Protein AF-A0A3D3THQ2-F1 (afdb_monomer_lite)

Structure (mmCIF, N/CA/C/O backbone):
data_AF-A0A3D3THQ2-F1
#
_entry.id   AF-A0A3D3THQ2-F1
#
loop_
_atom_site.group_PDB
_atom_site.id
_atom_site.type_symbol
_atom_site.label_atom_id
_atom_site.label_alt_id
_atom_site.label_comp_id
_atom_site.label_asym_id
_atom_site.label_entity_id
_atom_site.label_seq_id
_atom_site.pdbx_PDB_ins_code
_atom_site.Cartn_x
_atom_site.Cartn_y
_atom_site.Cartn_z
_atom_site.occupancy
_atom_site.B_iso_or_equiv
_atom_site.auth_seq_id
_atom_site.auth_comp_id
_atom_site.auth_asym_id
_atom_site.auth_atom_id
_atom_site.pdbx_PDB_model_num
ATOM 1 N N . LEU A 1 1 ? -17.021 -14.602 9.151 1.00 52.81 1 LEU A N 1
ATOM 2 C CA . LEU A 1 1 ? -17.056 -13.172 8.783 1.00 52.81 1 LEU A CA 1
ATOM 3 C C . LEU A 1 1 ? -18.424 -12.659 9.185 1.00 52.81 1 LEU A C 1
ATOM 5 O O . LEU A 1 1 ? -19.401 -13.299 8.814 1.00 52.81 1 LEU A O 1
ATOM 9 N N . ALA A 1 2 ? -18.487 -11.631 10.029 1.00 58.56 2 ALA A N 1
ATOM 10 C CA . ALA A 1 2 ? -19.747 -10.974 10.358 1.00 58.56 2 ALA A CA 1
ATOM 11 C C . ALA A 1 2 ? -20.140 -10.126 9.134 1.00 58.56 2 ALA A C 1
ATOM 13 O O . ALA A 1 2 ? -19.361 -9.243 8.786 1.00 58.56 2 ALA A O 1
ATOM 14 N N . PRO A 1 3 ? -21.261 -10.415 8.451 1.00 61.94 3 PRO A N 1
ATOM 15 C CA . PRO A 1 3 ? -21.653 -9.719 7.219 1.00 61.94 3 PRO A CA 1
ATOM 16 C C . PRO A 1 3 ? -21.877 -8.212 7.396 1.00 61.94 3 PRO A C 1
ATOM 18 O O . PRO A 1 3 ? -21.871 -7.488 6.412 1.00 61.94 3 PRO A O 1
ATOM 21 N N . ASP A 1 4 ? -22.040 -7.767 8.644 1.00 76.56 4 ASP A N 1
ATOM 22 C CA . ASP A 1 4 ? -22.459 -6.411 9.001 1.00 76.56 4 ASP A CA 1
ATOM 23 C C . ASP A 1 4 ? -21.388 -5.654 9.806 1.00 76.56 4 ASP A C 1
ATOM 25 O O . ASP A 1 4 ? -21.697 -4.690 10.506 1.00 76.56 4 ASP A O 1
ATOM 29 N N . TYR A 1 5 ? -20.134 -6.122 9.798 1.00 87.12 5 TYR A N 1
ATOM 30 C CA . TYR A 1 5 ? -19.068 -5.428 10.518 1.00 87.12 5 TYR A CA 1
ATOM 31 C C . TYR A 1 5 ? -18.515 -4.269 9.689 1.00 87.12 5 TYR A C 1
ATOM 33 O O . TYR A 1 5 ? -17.836 -4.481 8.688 1.00 87.12 5 TYR A O 1
ATOM 41 N N . THR A 1 6 ? -18.758 -3.057 10.169 1.00 93.19 6 THR A N 1
ATOM 42 C CA . THR A 1 6 ? -18.067 -1.837 9.757 1.00 93.19 6 THR A CA 1
ATOM 43 C C . THR A 1 6 ? -16.994 -1.482 10.782 1.00 93.19 6 THR A C 1
ATOM 45 O O . THR A 1 6 ? -17.118 -1.798 11.967 1.00 93.19 6 THR A O 1
ATOM 48 N N . PHE A 1 7 ? -15.944 -0.801 10.343 1.00 94.75 7 PHE A N 1
ATOM 49 C CA . PHE A 1 7 ? -14.868 -0.348 11.217 1.00 94.75 7 PHE A CA 1
ATOM 50 C C . PHE A 1 7 ? -15.358 0.739 12.179 1.00 94.75 7 PHE A C 1
ATOM 52 O O . PHE A 1 7 ? -16.071 1.655 11.765 1.00 94.75 7 PHE A O 1
ATOM 59 N N . ASP A 1 8 ? -14.936 0.679 13.444 1.00 95.12 8 ASP A N 1
ATOM 60 C CA . ASP A 1 8 ? -15.109 1.802 14.369 1.00 95.12 8 ASP A CA 1
ATOM 61 C C . ASP A 1 8 ? -13.882 2.707 14.277 1.00 95.12 8 ASP A C 1
ATOM 63 O O . ASP A 1 8 ? -12.915 2.555 15.018 1.00 95.12 8 ASP A O 1
ATOM 67 N N . LEU A 1 9 ? -13.896 3.656 13.344 1.00 96.19 9 LEU A N 1
ATOM 68 C CA . LEU A 1 9 ? -12.752 4.542 13.113 1.00 96.19 9 LEU A CA 1
ATOM 69 C C . LEU A 1 9 ? -12.571 5.601 14.214 1.00 96.19 9 LEU A C 1
ATOM 71 O O . LEU A 1 9 ? -11.574 6.329 14.207 1.00 96.19 9 LEU A O 1
ATOM 75 N N . THR A 1 10 ? -13.480 5.687 15.191 1.00 95.00 10 THR A N 1
ATOM 76 C CA . THR A 1 10 ? -13.275 6.564 16.351 1.00 95.00 10 THR A CA 1
ATOM 77 C C . THR A 1 10 ? -12.157 6.038 17.255 1.00 95.00 10 THR A C 1
ATOM 79 O O . THR A 1 10 ? -11.430 6.836 17.850 1.00 95.00 10 THR A O 1
ATOM 82 N N . THR A 1 11 ? -11.958 4.716 17.284 1.00 93.69 11 THR A N 1
ATOM 83 C CA . THR A 1 11 ? -10.886 4.036 18.028 1.00 93.69 11 THR A CA 1
ATOM 84 C C . THR A 1 11 ? -9.888 3.324 17.106 1.00 93.69 11 THR A C 1
ATOM 86 O O . THR A 1 11 ? -8.689 3.348 17.365 1.00 93.69 11 THR A O 1
ATOM 89 N N . GLN A 1 12 ? -10.339 2.781 15.975 1.00 94.25 12 GLN A N 1
ATOM 90 C CA . GLN A 1 12 ? -9.556 2.004 15.009 1.00 94.25 12 GLN A CA 1
ATOM 91 C C . GLN A 1 12 ? -9.208 2.845 13.770 1.00 94.25 12 GLN A C 1
ATOM 93 O O . GLN A 1 12 ? -9.659 2.567 12.666 1.00 94.25 12 GLN A O 1
ATOM 98 N N . ASN A 1 13 ? -8.419 3.911 13.914 1.00 96.19 13 ASN A N 1
ATOM 99 C CA . ASN A 1 13 ? -8.050 4.787 12.783 1.00 96.19 13 ASN A CA 1
ATOM 100 C C . ASN A 1 13 ? -6.589 4.679 12.349 1.00 96.19 13 ASN A C 1
ATOM 102 O O . ASN A 1 13 ? -6.149 5.426 11.477 1.00 96.19 13 ASN A O 1
ATOM 106 N N . LYS A 1 14 ? -5.823 3.749 12.917 1.00 97.38 14 LYS A N 1
ATOM 107 C CA . LYS A 1 14 ? -4.421 3.553 12.550 1.00 97.38 14 LYS A CA 1
ATOM 108 C C . LYS A 1 14 ? -4.185 2.135 12.083 1.00 97.38 14 LYS A C 1
ATOM 110 O O . LYS A 1 14 ? -4.482 1.177 12.788 1.00 97.38 14 LYS A O 1
ATOM 115 N N . ILE A 1 15 ? -3.602 2.021 10.898 1.00 98.25 15 ILE A N 1
ATOM 116 C CA . ILE A 1 15 ? -3.109 0.753 10.367 1.00 98.25 15 ILE A CA 1
ATOM 117 C C . ILE A 1 15 ? -1.593 0.758 10.477 1.00 98.25 15 ILE A C 1
ATOM 119 O O . ILE A 1 15 ? -0.948 1.695 10.006 1.00 98.25 15 ILE A O 1
ATOM 123 N N . ARG A 1 16 ? -1.019 -0.293 11.065 1.00 98.31 16 ARG A N 1
ATOM 124 C CA . ARG A 1 16 ? 0.427 -0.539 11.014 1.00 98.31 16 ARG A CA 1
ATOM 125 C C . ARG A 1 16 ? 0.706 -1.830 10.274 1.00 98.31 16 ARG A C 1
ATOM 127 O O . ARG A 1 16 ? -0.020 -2.806 10.426 1.00 98.31 16 ARG A O 1
ATOM 134 N N . VAL A 1 17 ? 1.750 -1.823 9.460 1.00 98.62 17 VAL A N 1
ATOM 135 C CA . VAL A 1 17 ? 2.176 -2.989 8.687 1.00 98.62 17 VAL A CA 1
ATOM 136 C C . VAL A 1 17 ? 3.677 -2.927 8.479 1.00 98.62 17 VAL A C 1
ATOM 138 O O . VAL A 1 17 ? 4.226 -1.857 8.198 1.00 98.62 17 VAL A O 1
ATOM 141 N N . LYS A 1 18 ? 4.351 -4.069 8.595 1.00 98.69 18 LYS A N 1
ATOM 142 C CA . LYS A 1 18 ? 5.736 -4.193 8.154 1.00 98.69 18 LYS A CA 1
ATOM 143 C C . LYS A 1 18 ? 5.757 -4.597 6.696 1.00 98.69 18 LYS A C 1
ATOM 145 O O . LYS A 1 18 ? 5.037 -5.500 6.286 1.00 98.69 18 LYS A O 1
ATOM 150 N N . VAL A 1 19 ? 6.607 -3.949 5.914 1.00 98.75 19 VAL A N 1
ATOM 151 C CA . VAL A 1 19 ? 6.831 -4.297 4.512 1.00 98.75 19 VAL A CA 1
ATOM 152 C C . VAL A 1 19 ? 8.302 -4.475 4.217 1.00 98.75 19 VAL A C 1
ATOM 154 O O . VAL A 1 19 ? 9.146 -3.783 4.782 1.00 98.75 19 VAL A O 1
ATOM 157 N N . LEU A 1 20 ? 8.597 -5.380 3.292 1.00 98.75 20 LEU A N 1
ATOM 158 C CA . LEU A 1 20 ? 9.898 -5.483 2.652 1.00 98.75 20 LEU A CA 1
ATOM 159 C C . LEU A 1 20 ? 9.682 -5.355 1.148 1.00 98.75 20 LEU A C 1
ATOM 161 O O . LEU A 1 20 ? 8.967 -6.147 0.529 1.00 98.75 20 LEU A O 1
ATOM 165 N N . MET A 1 21 ? 10.306 -4.331 0.570 1.00 98.62 21 MET A N 1
ATOM 166 C CA . MET A 1 21 ? 10.311 -4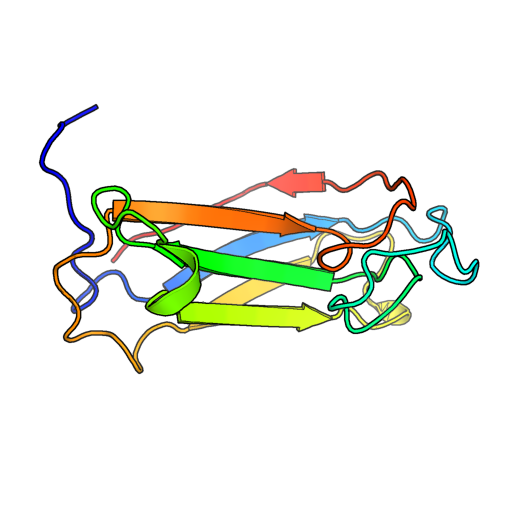.086 -0.868 1.00 98.62 21 MET A CA 1
ATOM 167 C C . MET A 1 21 ? 11.728 -4.334 -1.390 1.00 98.62 21 MET A C 1
ATOM 169 O O . MET A 1 21 ? 12.632 -3.557 -1.070 1.00 98.62 21 MET A O 1
ATOM 173 N N . PRO A 1 22 ? 11.952 -5.420 -2.148 1.00 98.56 22 PRO A N 1
ATOM 174 C CA . PRO A 1 22 ? 13.267 -5.720 -2.687 1.00 98.56 22 PRO A CA 1
ATOM 175 C C . PRO A 1 22 ? 13.708 -4.680 -3.717 1.00 98.56 22 PRO A C 1
ATOM 177 O O . PRO A 1 22 ? 12.907 -4.240 -4.548 1.00 98.56 22 PRO A O 1
ATOM 180 N N . SER A 1 23 ? 14.990 -4.330 -3.707 1.00 98.31 23 SER A N 1
ATOM 181 C CA . SER A 1 23 ? 15.618 -3.486 -4.728 1.00 98.31 23 SER A CA 1
ATOM 182 C C . SER A 1 23 ? 15.840 -4.217 -6.052 1.00 98.31 23 SER A C 1
ATOM 184 O O . SER A 1 23 ? 16.060 -3.564 -7.067 1.00 98.31 23 SER A O 1
ATOM 186 N N . PHE A 1 24 ? 15.738 -5.556 -6.071 1.00 98.06 24 PHE A N 1
ATOM 187 C CA . PHE A 1 24 ? 15.829 -6.337 -7.310 1.00 98.06 24 PHE A CA 1
ATOM 188 C C . PHE A 1 24 ? 14.604 -6.183 -8.223 1.00 98.06 24 PHE A C 1
ATOM 190 O O . PHE A 1 24 ? 14.666 -6.589 -9.383 1.00 98.06 24 PHE A O 1
ATOM 197 N N . ASN A 1 25 ? 13.482 -5.657 -7.717 1.00 98.38 25 ASN A N 1
ATOM 198 C CA . ASN A 1 25 ? 12.344 -5.310 -8.564 1.00 98.38 25 ASN A CA 1
ATOM 199 C C . ASN A 1 25 ? 12.748 -4.203 -9.548 1.00 98.38 25 ASN A C 1
ATOM 201 O O . ASN A 1 25 ? 13.508 -3.295 -9.210 1.00 98.38 25 ASN A O 1
ATOM 205 N N . ASP A 1 26 ? 12.185 -4.231 -10.753 1.00 97.69 26 ASP A N 1
ATOM 206 C CA . ASP A 1 26 ? 12.436 -3.190 -11.745 1.00 97.69 26 ASP A CA 1
ATOM 207 C C . ASP A 1 26 ? 11.499 -1.991 -11.545 1.00 97.69 26 ASP A C 1
ATOM 209 O O . ASP A 1 26 ? 10.372 -1.962 -12.038 1.00 97.69 26 ASP A O 1
ATOM 213 N N . TYR A 1 27 ? 11.992 -0.978 -10.830 1.00 97.88 27 TYR A N 1
ATOM 214 C CA . TYR A 1 27 ? 11.289 0.295 -10.625 1.00 97.88 27 TYR A CA 1
ATOM 215 C C . TYR A 1 27 ? 11.579 1.347 -11.709 1.00 97.88 27 TYR A C 1
ATOM 217 O O . TYR A 1 27 ? 11.224 2.520 -11.565 1.00 97.88 27 TYR A O 1
ATOM 225 N N . THR A 1 28 ? 12.289 0.975 -12.777 1.00 96.81 28 THR A N 1
ATOM 226 C CA . THR A 1 28 ? 12.816 1.935 -13.757 1.00 96.81 28 THR A CA 1
ATOM 227 C C . THR A 1 28 ? 12.148 1.830 -15.118 1.00 96.81 28 THR A C 1
ATOM 229 O O . THR A 1 28 ? 11.938 2.874 -15.750 1.00 96.81 28 THR A O 1
ATOM 232 N N . THR A 1 29 ? 11.785 0.615 -15.534 1.00 97.94 29 THR A N 1
ATOM 233 C CA . THR A 1 29 ? 11.136 0.336 -16.816 1.00 97.94 29 THR A CA 1
ATOM 234 C C . THR A 1 29 ? 9.692 0.830 -16.836 1.00 97.94 29 THR A C 1
ATOM 236 O O . THR A 1 29 ? 8.909 0.579 -15.917 1.00 97.94 29 THR A O 1
ATOM 239 N N . ASP A 1 30 ? 9.319 1.509 -17.921 1.00 97.81 30 ASP A N 1
ATOM 240 C CA . ASP A 1 30 ? 7.918 1.772 -18.239 1.00 97.81 30 ASP A CA 1
ATOM 241 C C . ASP A 1 30 ? 7.293 0.488 -18.793 1.00 97.81 30 ASP A C 1
ATOM 243 O O . ASP A 1 30 ? 7.635 0.030 -19.881 1.00 97.81 30 ASP A O 1
ATOM 247 N N . ASN A 1 31 ? 6.363 -0.095 -18.045 1.00 96.50 31 ASN A N 1
ATOM 248 C CA . ASN A 1 31 ? 5.738 -1.377 -18.369 1.00 96.50 31 ASN A CA 1
ATOM 249 C C . ASN A 1 31 ? 4.435 -1.223 -19.172 1.00 96.50 31 ASN A C 1
ATOM 251 O O . ASN A 1 31 ? 3.670 -2.173 -19.316 1.00 96.50 31 ASN A O 1
ATOM 255 N N . GLY A 1 32 ? 4.147 -0.018 -19.666 1.00 97.69 32 GLY A N 1
ATOM 256 C CA . GLY A 1 32 ? 2.800 0.349 -20.091 1.00 97.69 32 GLY A CA 1
ATOM 257 C C . GLY A 1 32 ? 1.848 0.514 -18.901 1.00 97.69 32 GLY A C 1
ATOM 258 O O . GLY A 1 32 ? 2.149 0.143 -17.760 1.00 97.69 32 GLY A O 1
ATOM 259 N N . LYS A 1 33 ? 0.707 1.142 -19.170 1.00 98.25 33 LYS A N 1
ATOM 260 C CA . LYS A 1 33 ? -0.306 1.455 -18.168 1.00 98.25 33 LYS A CA 1
ATOM 261 C C . LYS A 1 33 ? -1.668 1.679 -18.801 1.00 98.25 33 LYS A C 1
ATOM 263 O O . LYS A 1 33 ? -1.759 1.895 -20.009 1.00 98.25 33 LYS A O 1
ATOM 268 N N . GLU A 1 34 ? -2.686 1.689 -17.961 1.00 98.19 34 GLU A N 1
ATOM 269 C CA . GLU A 1 34 ? -3.988 2.257 -18.281 1.00 98.19 34 GLU A CA 1
ATOM 270 C C . GLU A 1 34 ? -3.870 3.772 -18.534 1.00 98.19 34 GLU A C 1
ATOM 272 O O . GLU A 1 34 ? -3.046 4.451 -17.912 1.00 98.19 34 GLU A O 1
ATOM 277 N N . ASP A 1 35 ? -4.720 4.334 -19.400 1.00 97.62 35 ASP A N 1
ATOM 278 C CA . ASP A 1 35 ? -4.661 5.760 -19.780 1.00 97.62 35 ASP A CA 1
ATOM 279 C C . ASP A 1 35 ? -4.793 6.710 -18.578 1.00 97.62 35 ASP A C 1
ATOM 281 O O . ASP A 1 35 ? -4.180 7.780 -18.539 1.00 97.62 35 ASP A O 1
ATOM 285 N N . TRP A 1 36 ? -5.576 6.306 -17.575 1.00 94.88 36 TRP A N 1
ATOM 286 C CA . TRP A 1 36 ? -5.837 7.075 -16.357 1.00 94.88 36 TRP A CA 1
ATOM 287 C C . TRP A 1 36 ? -4.758 6.907 -15.281 1.00 94.88 36 TRP A C 1
ATOM 289 O O . TRP A 1 36 ? -4.720 7.684 -14.326 1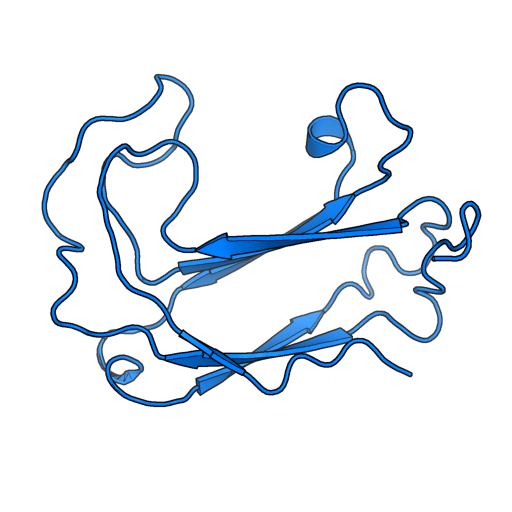.00 94.88 36 TRP A O 1
ATOM 299 N N . ALA A 1 37 ? -3.884 5.905 -15.397 1.00 95.94 37 ALA A N 1
ATOM 300 C CA . ALA A 1 37 ? -2.888 5.632 -14.372 1.00 95.94 37 ALA A CA 1
ATOM 301 C C . ALA A 1 37 ? -1.814 6.734 -14.358 1.00 95.94 37 ALA A C 1
ATOM 303 O O . ALA A 1 37 ? -1.392 7.210 -15.414 1.00 95.94 37 ALA A O 1
ATOM 304 N N . PRO A 1 38 ? -1.302 7.155 -13.192 1.00 94.38 38 PRO A N 1
ATOM 305 C CA . PRO A 1 38 ? -0.370 8.282 -13.121 1.00 94.38 38 PRO A CA 1
ATOM 306 C C . PRO A 1 38 ? 1.050 7.924 -13.589 1.00 94.38 38 PRO A C 1
ATOM 308 O O . PRO A 1 38 ? 1.801 8.805 -13.995 1.00 94.38 38 PRO A O 1
ATOM 311 N N . SER A 1 39 ? 1.425 6.641 -13.582 1.00 95.81 39 SER A N 1
ATOM 312 C CA . SER A 1 39 ? 2.767 6.159 -13.939 1.00 95.81 39 SER A CA 1
ATOM 313 C C . SER A 1 39 ? 2.689 4.808 -14.645 1.00 95.81 39 SER A C 1
ATOM 315 O O . SER A 1 39 ? 1.793 4.020 -14.363 1.00 95.81 39 SER A O 1
ATOM 317 N N . ALA A 1 40 ? 3.627 4.549 -15.561 1.00 97.56 40 ALA A N 1
ATOM 318 C CA . ALA A 1 40 ? 3.807 3.243 -16.206 1.00 97.56 40 ALA A CA 1
ATOM 319 C C . ALA A 1 40 ? 4.844 2.364 -15.496 1.00 97.56 40 ALA A C 1
ATOM 321 O O . ALA A 1 40 ? 5.068 1.218 -15.886 1.00 97.56 40 ALA A O 1
ATOM 322 N N . LYS A 1 41 ? 5.484 2.899 -14.457 1.00 98.19 41 LYS A N 1
ATOM 323 C CA . LYS A 1 41 ? 6.503 2.205 -13.675 1.00 98.19 41 LYS A CA 1
ATOM 324 C C . LYS A 1 41 ? 5.884 1.547 -12.460 1.00 98.19 41 LYS A C 1
ATOM 326 O O . LYS A 1 41 ? 5.050 2.163 -11.793 1.00 98.19 41 LYS A O 1
ATOM 331 N N . LEU A 1 42 ? 6.398 0.364 -12.138 1.00 98.12 42 LEU A N 1
ATOM 332 C CA . LEU A 1 42 ? 6.346 -0.149 -10.779 1.00 98.12 42 LEU A CA 1
ATOM 333 C C . LEU A 1 42 ? 7.073 0.846 -9.862 1.00 98.12 42 LEU A C 1
ATOM 335 O O . LEU A 1 42 ? 8.149 1.337 -10.200 1.00 98.12 42 LEU A O 1
ATOM 339 N N . LEU A 1 43 ? 6.515 1.133 -8.694 1.00 98.19 43 LEU A N 1
ATOM 340 C CA . LEU A 1 43 ? 7.108 1.985 -7.668 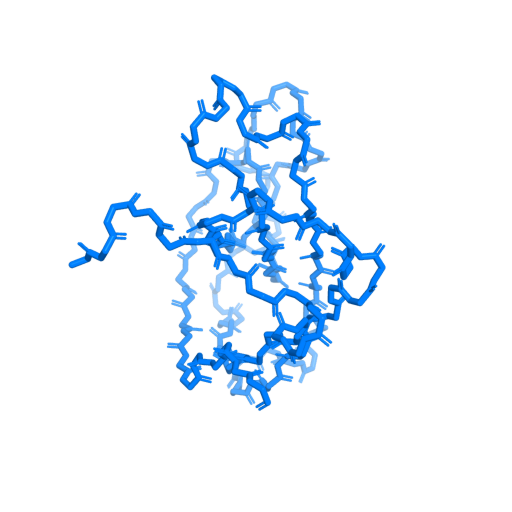1.00 98.19 43 LEU A CA 1
ATOM 341 C C . LEU A 1 43 ? 7.266 1.202 -6.358 1.00 98.19 43 LEU A C 1
ATOM 343 O O . LEU A 1 43 ? 6.433 0.342 -6.062 1.00 98.19 43 LEU A O 1
ATOM 347 N N . PRO A 1 44 ? 8.264 1.528 -5.516 1.00 98.25 44 PRO A N 1
ATOM 348 C CA . PRO A 1 44 ? 8.351 1.011 -4.154 1.00 98.25 44 PRO A CA 1
ATOM 349 C C . PRO A 1 44 ? 7.305 1.715 -3.271 1.00 98.25 44 PRO A C 1
ATOM 351 O O . PRO A 1 44 ? 7.625 2.520 -2.400 1.00 98.25 44 PRO A O 1
ATOM 354 N N . LYS A 1 45 ? 6.025 1.476 -3.562 1.00 98.38 45 LYS A N 1
ATOM 355 C CA . LYS A 1 45 ? 4.870 2.158 -2.974 1.00 98.38 45 LYS A CA 1
ATOM 356 C C . LYS A 1 45 ? 3.908 1.143 -2.365 1.00 98.38 45 LYS A C 1
ATOM 358 O O . LYS A 1 45 ? 3.642 0.104 -2.967 1.00 98.38 45 LYS A O 1
ATOM 363 N N . LEU A 1 46 ? 3.353 1.491 -1.206 1.00 98.62 46 LEU A N 1
ATOM 364 C CA . LEU A 1 46 ? 2.187 0.844 -0.614 1.00 98.62 46 LEU A CA 1
ATOM 365 C C . LEU A 1 46 ? 1.051 1.860 -0.494 1.00 98.62 46 LEU A C 1
ATOM 367 O O . LEU A 1 46 ? 1.237 2.931 0.085 1.00 98.62 46 LEU A O 1
ATOM 371 N N . ALA A 1 47 ? -0.122 1.508 -1.003 1.00 98.44 47 ALA A N 1
ATOM 372 C CA . ALA A 1 47 ? -1.368 2.204 -0.734 1.00 98.44 47 ALA A CA 1
ATOM 373 C C . ALA A 1 47 ? -2.247 1.339 0.174 1.00 98.44 47 ALA A C 1
ATOM 375 O O . ALA A 1 47 ? -2.444 0.151 -0.094 1.00 98.44 47 ALA A O 1
ATOM 376 N N . ILE A 1 48 ? -2.786 1.951 1.226 1.00 98.44 48 ILE A N 1
ATOM 377 C CA . ILE A 1 48 ? -3.859 1.376 2.036 1.00 98.44 48 ILE A CA 1
ATOM 378 C C . ILE A 1 48 ? -5.129 2.167 1.740 1.00 98.44 48 ILE A C 1
ATOM 380 O O . ILE A 1 48 ? -5.119 3.402 1.791 1.00 98.44 48 ILE A O 1
ATOM 384 N N . LYS A 1 49 ? -6.207 1.459 1.399 1.00 98.12 49 LYS A N 1
ATOM 385 C CA . LYS A 1 49 ? -7.508 2.054 1.074 1.00 98.12 49 LYS A CA 1
ATOM 386 C C . LYS A 1 49 ? -8.581 1.507 2.012 1.00 98.12 49 LYS A C 1
ATOM 388 O O . LYS A 1 49 ? -8.628 0.297 2.219 1.00 98.12 49 LYS A O 1
ATOM 393 N N . LEU A 1 50 ? -9.423 2.386 2.551 1.00 97.81 50 LEU A N 1
ATOM 394 C CA . LEU A 1 50 ? -10.634 2.017 3.285 1.00 97.81 50 LEU A CA 1
ATOM 395 C C . LEU A 1 50 ? -11.846 2.252 2.393 1.00 97.81 50 LEU A C 1
ATOM 397 O O . LEU A 1 50 ? -12.031 3.368 1.899 1.00 97.81 50 LEU A O 1
ATOM 401 N N . TYR A 1 51 ? -12.631 1.198 2.188 1.00 96.81 51 TYR A N 1
ATOM 402 C CA . TYR A 1 51 ? -13.766 1.146 1.273 1.00 96.81 51 TYR A CA 1
ATOM 403 C C . TYR A 1 51 ? -15.032 0.661 1.974 1.00 96.81 51 TYR A C 1
ATOM 405 O O . TYR A 1 51 ? -14.970 -0.090 2.944 1.00 96.81 51 TYR A O 1
ATOM 413 N N . ASP A 1 52 ? -16.167 1.109 1.440 1.00 95.25 52 ASP A N 1
ATOM 414 C CA . ASP A 1 52 ? -17.498 0.552 1.676 1.00 95.25 52 ASP A CA 1
ATOM 415 C C . ASP A 1 52 ? -17.775 -0.471 0.571 1.00 95.25 52 ASP A C 1
ATOM 417 O O . ASP A 1 52 ? -17.969 -0.105 -0.593 1.00 95.25 52 ASP A O 1
ATOM 421 N N . SER A 1 53 ? -17.746 -1.753 0.920 1.00 92.88 53 SER A N 1
ATOM 422 C CA . SER A 1 53 ? -17.904 -2.865 -0.014 1.00 92.88 53 SER A CA 1
ATOM 423 C C . SER A 1 53 ? -19.316 -2.968 -0.599 1.00 92.88 53 SER A C 1
ATOM 425 O O . SER A 1 53 ? -19.500 -3.609 -1.637 1.00 92.88 53 SER A O 1
ATOM 427 N N . SER A 1 54 ? -20.304 -2.306 0.016 1.00 92.12 54 SER A N 1
ATOM 428 C CA . SER A 1 54 ? -21.680 -2.244 -0.483 1.00 92.12 54 SER A CA 1
ATOM 429 C C . SER A 1 54 ? -21.866 -1.193 -1.583 1.00 92.12 54 SER A C 1
ATOM 431 O O . SER A 1 54 ? -22.813 -1.274 -2.373 1.00 92.12 54 SER A O 1
ATOM 433 N N . HIS A 1 55 ? -20.954 -0.220 -1.679 1.00 92.44 55 HIS A N 1
ATOM 434 C CA . HIS A 1 55 ? -21.015 0.827 -2.691 1.00 92.44 55 HIS A CA 1
ATOM 435 C C . HIS A 1 55 ? -20.684 0.252 -4.086 1.00 92.44 55 HIS A C 1
ATOM 437 O O . HIS A 1 55 ? -19.683 -0.440 -4.244 1.00 92.44 55 HIS A O 1
ATOM 443 N N . PRO A 1 56 ? -21.445 0.555 -5.158 1.00 90.88 56 PRO A N 1
ATOM 444 C CA . PRO A 1 56 ? -21.209 -0.018 -6.495 1.00 90.88 56 PRO A CA 1
ATOM 445 C C . PRO A 1 56 ? -19.898 0.443 -7.159 1.00 90.88 56 PRO A C 1
ATOM 447 O O . PRO A 1 56 ? -19.463 -0.134 -8.153 1.00 90.88 56 PRO A O 1
ATOM 450 N N . GLY A 1 57 ? -19.273 1.489 -6.622 1.00 92.69 57 GLY A N 1
ATOM 451 C CA . GLY A 1 57 ? -17.925 1.919 -6.982 1.00 92.69 57 GLY A CA 1
ATOM 452 C C . GLY A 1 57 ? -17.183 2.383 -5.736 1.00 92.69 57 GLY A C 1
ATOM 453 O O . GLY A 1 57 ? -17.145 3.593 -5.500 1.00 92.69 57 GLY A O 1
ATOM 454 N N . PRO A 1 58 ? -16.659 1.469 -4.900 1.00 91.38 58 PRO A N 1
ATOM 455 C CA . PRO A 1 58 ? -16.055 1.817 -3.610 1.00 91.38 58 PRO A CA 1
ATOM 456 C C . PRO A 1 58 ? -14.855 2.762 -3.743 1.00 91.38 58 PRO A C 1
ATOM 458 O O . PRO A 1 58 ? -14.581 3.574 -2.866 1.00 91.38 58 PRO A O 1
ATOM 461 N N . TRP A 1 59 ? -14.184 2.724 -4.897 1.00 90.25 59 TRP A N 1
ATOM 462 C CA . TRP A 1 59 ? -13.068 3.606 -5.230 1.00 90.25 59 TRP A CA 1
ATOM 463 C C . TRP A 1 59 ? -13.438 5.094 -5.343 1.00 90.25 59 TRP A C 1
ATOM 465 O O . TRP A 1 59 ? -12.537 5.924 -5.273 1.00 90.25 59 TRP A O 1
ATOM 475 N N . ASN A 1 60 ? -14.720 5.450 -5.503 1.00 89.56 60 ASN A N 1
ATOM 476 C CA . ASN A 1 60 ? -15.154 6.848 -5.656 1.00 89.56 60 ASN A CA 1
ATOM 477 C C . ASN A 1 60 ? -15.287 7.608 -4.327 1.00 89.56 60 ASN A C 1
ATOM 479 O O . ASN A 1 60 ? -15.172 8.829 -4.321 1.00 89.56 60 ASN A O 1
ATOM 483 N N . ASP A 1 61 ? -15.562 6.902 -3.230 1.00 90.00 61 ASP A N 1
ATOM 484 C CA . ASP A 1 61 ? -15.844 7.490 -1.907 1.00 90.00 61 ASP A CA 1
ATOM 485 C C . ASP A 1 61 ? -14.965 6.871 -0.808 1.00 90.00 61 ASP A C 1
ATOM 487 O O . ASP A 1 61 ? -15.213 7.022 0.381 1.00 90.00 61 ASP A O 1
ATOM 491 N N . GLY A 1 62 ? -13.923 6.144 -1.207 1.00 95.12 62 GLY A N 1
ATOM 492 C CA . GLY A 1 62 ? -12.952 5.571 -0.293 1.00 95.12 62 GLY A CA 1
ATOM 493 C C . GLY A 1 62 ? -11.890 6.559 0.169 1.00 95.12 62 GLY A C 1
ATOM 494 O O . GLY A 1 62 ? -11.534 7.501 -0.543 1.00 95.12 62 GLY A O 1
ATOM 495 N N . LYS A 1 63 ? -11.282 6.283 1.326 1.00 97.50 63 LYS A N 1
ATOM 496 C CA . LYS A 1 63 ? -10.072 6.991 1.766 1.00 97.50 63 LYS A CA 1
ATOM 497 C C . LYS A 1 63 ? -8.835 6.204 1.356 1.00 97.50 63 LYS A C 1
ATOM 499 O O . LYS A 1 63 ? -8.705 5.032 1.694 1.00 97.50 63 LYS A O 1
ATOM 504 N N . VAL A 1 64 ? -7.908 6.863 0.666 1.00 97.56 64 VAL A N 1
ATOM 505 C CA . VAL A 1 64 ? -6.628 6.290 0.227 1.00 97.56 64 VAL A CA 1
ATOM 506 C C . VAL A 1 64 ? -5.485 7.040 0.896 1.00 97.56 64 VAL A C 1
ATOM 508 O O . VAL A 1 64 ? -5.469 8.270 0.898 1.00 97.56 64 VAL A O 1
ATOM 511 N N . ILE A 1 65 ? -4.517 6.303 1.438 1.00 98.31 65 ILE A N 1
ATOM 512 C CA . ILE A 1 65 ? -3.243 6.852 1.904 1.00 98.31 65 ILE A CA 1
ATOM 513 C C . ILE A 1 65 ? -2.121 6.045 1.257 1.00 98.31 65 ILE A C 1
ATOM 515 O O . ILE A 1 65 ? -2.109 4.816 1.314 1.00 98.31 65 ILE A O 1
ATOM 519 N N . GLU A 1 66 ? -1.168 6.744 0.649 1.00 98.19 66 GLU A N 1
ATOM 520 C CA . GLU A 1 66 ? -0.035 6.143 -0.049 1.00 98.19 66 GLU A CA 1
ATOM 521 C C . GLU A 1 66 ? 1.280 6.496 0.646 1.00 98.19 66 GLU A C 1
ATOM 523 O O . GLU A 1 66 ? 1.492 7.632 1.072 1.00 98.19 66 GLU A O 1
ATOM 528 N N . LYS A 1 67 ? 2.198 5.533 0.710 1.00 98.50 67 LYS A N 1
ATOM 529 C CA . LYS A 1 67 ? 3.574 5.741 1.163 1.00 98.50 67 LYS A CA 1
ATOM 530 C C . LYS A 1 67 ? 4.549 5.165 0.150 1.00 98.50 67 LYS A C 1
ATOM 532 O O . LYS A 1 67 ? 4.386 4.032 -0.295 1.00 98.50 67 LYS A O 1
ATOM 537 N N . VAL A 1 68 ? 5.561 5.953 -0.202 1.00 98.25 68 VAL A N 1
ATOM 538 C CA . VAL A 1 68 ? 6.660 5.550 -1.086 1.00 98.25 68 VAL A CA 1
ATOM 539 C C . VAL A 1 68 ? 7.906 5.364 -0.234 1.00 98.25 68 VAL A C 1
ATOM 541 O O . VAL A 1 68 ? 8.253 6.256 0.539 1.00 98.25 68 VAL A O 1
ATOM 544 N N . LEU A 1 69 ? 8.559 4.213 -0.366 1.00 98.31 69 LEU A N 1
ATOM 545 C CA . LEU A 1 69 ? 9.827 3.937 0.293 1.00 98.31 69 LEU A CA 1
ATOM 546 C C . LEU A 1 69 ? 10.960 4.636 -0.456 1.00 98.31 69 LEU A C 1
ATOM 548 O O . LEU A 1 69 ? 11.001 4.671 -1.688 1.00 98.31 69 LEU A O 1
ATOM 552 N N . THR A 1 70 ? 11.904 5.177 0.302 1.00 97.94 70 THR A N 1
ATOM 553 C CA . THR A 1 70 ? 13.153 5.716 -0.232 1.00 97.94 70 THR A CA 1
ATOM 554 C C . THR A 1 70 ? 14.136 4.591 -0.561 1.00 97.94 70 THR A C 1
ATOM 556 O O . THR A 1 70 ? 13.996 3.457 -0.104 1.00 97.94 70 THR A O 1
ATOM 559 N N . ALA A 1 71 ? 15.166 4.890 -1.356 1.00 96.69 71 ALA A N 1
ATOM 560 C CA . ALA A 1 71 ? 16.161 3.891 -1.756 1.00 96.69 71 ALA A CA 1
ATOM 561 C C . ALA A 1 71 ? 16.874 3.247 -0.555 1.00 96.69 71 ALA A C 1
ATOM 563 O O . ALA A 1 71 ? 17.134 2.048 -0.558 1.00 96.69 71 ALA A O 1
ATOM 564 N N . ASP A 1 72 ? 17.144 4.024 0.497 1.00 97.75 72 ASP A N 1
ATOM 565 C CA . ASP A 1 72 ? 17.755 3.526 1.726 1.00 97.75 72 ASP A CA 1
ATOM 566 C C . ASP A 1 72 ? 16.796 2.685 2.576 1.00 97.75 72 ASP A C 1
ATOM 568 O O . ASP A 1 72 ? 17.264 2.066 3.522 1.00 97.75 72 ASP A O 1
ATOM 572 N N . GLN A 1 73 ? 15.495 2.642 2.270 1.00 98.19 73 GLN A N 1
ATOM 573 C CA . GLN A 1 73 ? 14.486 1.823 2.951 1.00 98.19 73 GLN A CA 1
ATOM 574 C C . GLN A 1 73 ? 14.259 0.449 2.298 1.00 98.19 73 GLN A C 1
ATOM 576 O O . GLN A 1 73 ? 13.623 -0.404 2.916 1.00 98.19 73 GLN A O 1
ATOM 581 N N . LEU A 1 74 ? 14.780 0.214 1.091 1.00 98.56 74 LEU A N 1
ATOM 582 C CA . L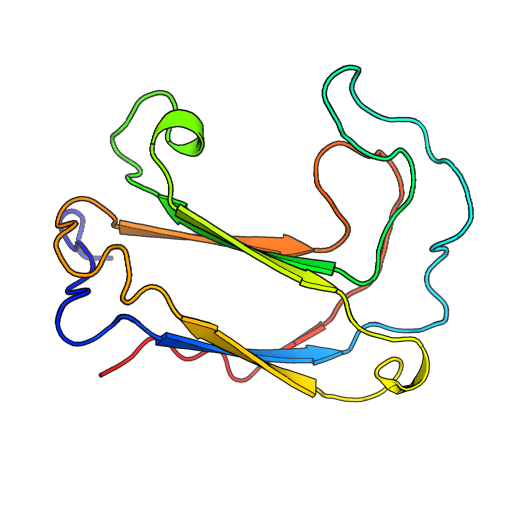EU A 1 74 ? 14.648 -1.063 0.383 1.00 98.56 74 LEU A CA 1
ATOM 583 C C . LEU A 1 74 ? 15.466 -2.184 1.049 1.00 98.56 74 LEU A C 1
ATOM 585 O O . LEU A 1 74 ? 16.362 -1.930 1.853 1.00 98.56 74 LEU A O 1
ATOM 589 N N . ASP A 1 75 ? 15.135 -3.434 0.708 1.00 98.62 75 ASP A N 1
ATOM 590 C CA . ASP A 1 75 ? 15.814 -4.664 1.168 1.00 98.62 75 ASP A CA 1
ATOM 591 C C . ASP A 1 75 ? 15.805 -4.913 2.685 1.00 98.62 75 ASP A C 1
ATOM 593 O O . ASP A 1 75 ? 16.537 -5.761 3.201 1.00 98.62 75 ASP A O 1
ATOM 597 N N . LYS A 1 76 ? 14.947 -4.209 3.422 1.00 98.19 76 LYS A N 1
ATOM 598 C CA . LYS A 1 76 ? 14.737 -4.418 4.854 1.00 98.19 76 LYS A CA 1
ATOM 599 C C . LYS A 1 76 ? 13.270 -4.274 5.218 1.00 98.19 76 LYS A C 1
ATOM 601 O O . LYS A 1 76 ? 12.493 -3.649 4.503 1.00 98.19 76 LYS A O 1
ATOM 606 N N . TRP A 1 77 ? 12.913 -4.864 6.351 1.00 98.75 77 TRP A N 1
ATOM 607 C CA . TRP A 1 77 ? 11.599 -4.683 6.947 1.00 98.75 77 TRP A CA 1
ATOM 608 C C . TRP A 1 77 ? 11.455 -3.258 7.484 1.00 98.75 77 TRP A C 1
ATOM 610 O O . TRP A 1 77 ? 12.239 -2.826 8.330 1.00 98.75 77 TRP A O 1
ATOM 620 N N . ILE A 1 78 ? 10.446 -2.545 6.990 1.00 98.44 78 ILE A N 1
ATOM 621 C CA . ILE A 1 78 ? 10.065 -1.196 7.410 1.00 98.44 78 ILE A CA 1
ATOM 622 C C . ILE A 1 78 ? 8.656 -1.252 7.978 1.00 98.44 78 ILE A C 1
ATOM 624 O O . ILE A 1 78 ? 7.743 -1.725 7.306 1.00 98.44 78 ILE A O 1
ATOM 628 N N . GLU A 1 79 ? 8.469 -0.740 9.190 1.00 98.44 79 GLU A N 1
ATOM 629 C CA . GLU A 1 79 ? 7.135 -0.516 9.740 1.00 98.44 79 GLU A CA 1
ATOM 630 C C . GLU A 1 79 ? 6.560 0.798 9.199 1.00 98.44 79 GLU A C 1
ATOM 632 O O . GLU A 1 79 ? 7.198 1.852 9.264 1.00 98.44 79 GLU A O 1
ATOM 637 N N . LEU A 1 80 ? 5.351 0.731 8.650 1.00 98.44 80 LEU A N 1
ATOM 638 C CA . LEU A 1 80 ? 4.601 1.873 8.148 1.00 98.44 80 LEU A CA 1
ATOM 639 C C . LEU A 1 80 ? 3.320 2.042 8.962 1.00 98.44 80 LEU A C 1
ATOM 641 O O . LEU A 1 80 ? 2.557 1.094 9.106 1.00 98.44 80 LEU A O 1
ATOM 645 N N . GLU A 1 81 ? 3.054 3.264 9.422 1.00 98.12 81 GLU A N 1
ATOM 646 C CA . GLU A 1 81 ? 1.767 3.662 10.014 1.00 98.12 81 GLU A CA 1
ATOM 647 C C . GLU A 1 81 ? 0.932 4.469 9.007 1.00 98.12 81 GLU A C 1
ATOM 649 O O . GLU A 1 81 ? 1.440 5.423 8.422 1.00 98.12 81 GLU A O 1
ATOM 654 N N . PHE A 1 82 ? -0.335 4.127 8.811 1.00 98.38 82 PHE A N 1
ATOM 655 C CA . PHE A 1 82 ? -1.299 4.860 7.990 1.00 98.38 82 PHE A CA 1
ATOM 656 C C . PHE A 1 82 ? -2.383 5.428 8.910 1.00 98.38 82 PHE A C 1
ATOM 658 O O . PHE A 1 82 ? -3.046 4.665 9.611 1.00 98.38 82 PHE A O 1
ATOM 665 N N . ASP A 1 83 ? -2.526 6.755 8.926 1.00 97.69 83 ASP A N 1
ATOM 666 C CA . ASP A 1 83 ? -3.403 7.483 9.849 1.00 97.69 83 ASP A CA 1
ATOM 667 C C . ASP A 1 83 ? -4.688 7.939 9.142 1.00 97.69 83 ASP A C 1
ATOM 669 O O . ASP A 1 83 ? -4.673 8.843 8.308 1.00 97.69 83 ASP A O 1
ATOM 673 N N . PHE A 1 84 ? -5.798 7.292 9.478 1.00 97.81 84 PHE A N 1
ATOM 674 C CA . PHE A 1 84 ? -7.140 7.546 8.960 1.00 97.81 84 PHE A CA 1
ATOM 675 C C . PHE A 1 84 ? -7.982 8.423 9.900 1.00 97.81 84 PHE A C 1
ATOM 677 O O . PHE A 1 84 ? -9.197 8.496 9.734 1.00 97.81 84 PHE A O 1
ATOM 684 N N . SER A 1 85 ? -7.377 9.117 10.870 1.00 96.38 85 SER A N 1
ATOM 685 C CA . SER A 1 85 ? -8.117 9.973 11.815 1.00 96.38 85 SER A CA 1
ATOM 686 C C . SER A 1 85 ? -8.916 11.097 11.139 1.00 96.38 85 SER A C 1
ATOM 688 O O . SER A 1 85 ? -9.938 11.523 11.670 1.00 96.38 85 SER A O 1
ATOM 690 N N . GLU A 1 86 ? -8.526 11.525 9.933 1.00 96.75 86 GLU A N 1
ATOM 691 C CA . GLU A 1 86 ? -9.289 12.484 9.115 1.00 96.75 86 GLU A CA 1
ATOM 692 C C . GLU A 1 86 ? -10.680 11.982 8.692 1.00 96.75 86 GLU A C 1
ATOM 694 O O . GLU A 1 86 ? -11.510 12.783 8.274 1.00 96.75 86 GLU A O 1
ATOM 699 N N . VAL A 1 87 ? -10.919 10.670 8.753 1.00 96.38 87 VAL A N 1
ATOM 700 C CA . VAL A 1 87 ? -12.192 10.024 8.400 1.00 96.38 87 VAL A CA 1
ATOM 701 C C . VAL A 1 87 ? -12.769 9.236 9.578 1.00 96.38 87 VAL A C 1
ATOM 703 O O . VAL A 1 87 ? -13.524 8.289 9.377 1.00 96.38 87 VAL A O 1
ATOM 706 N N . ALA A 1 88 ? -12.414 9.611 10.812 1.00 96.12 88 ALA A N 1
ATOM 707 C CA . ALA A 1 88 ? -12.864 8.936 12.032 1.00 96.12 88 ALA A CA 1
ATOM 708 C C . ALA A 1 88 ? -14.393 8.960 12.236 1.00 96.12 88 ALA A C 1
ATOM 710 O O . ALA A 1 88 ? -14.919 8.166 13.009 1.00 96.12 88 ALA A O 1
ATOM 711 N N . ASP A 1 89 ? -15.108 9.858 11.555 1.00 96.25 89 ASP A N 1
ATOM 712 C CA . ASP A 1 89 ? -16.569 9.974 11.569 1.00 96.25 89 ASP A CA 1
ATOM 713 C C . ASP A 1 89 ? -17.272 9.078 10.531 1.00 96.25 89 ASP A C 1
ATOM 715 O O . ASP A 1 89 ? -18.501 8.969 10.542 1.00 96.25 89 ASP A O 1
ATOM 719 N N . ARG A 1 90 ? -16.521 8.416 9.639 1.00 95.81 90 ARG A N 1
ATOM 720 C CA . ARG A 1 90 ? -17.075 7.480 8.654 1.00 95.81 90 ARG A CA 1
ATOM 721 C C . ARG A 1 90 ? -17.469 6.174 9.336 1.00 95.81 90 ARG A C 1
ATOM 723 O O . ARG A 1 90 ? -16.662 5.534 9.998 1.00 95.81 90 ARG A O 1
ATOM 730 N N . THR A 1 91 ? -18.706 5.752 9.099 1.00 95.12 91 THR A N 1
ATOM 731 C CA . THR A 1 91 ? -19.299 4.551 9.711 1.00 95.12 91 THR A CA 1
ATOM 732 C C . THR A 1 91 ? -19.594 3.436 8.712 1.00 95.12 91 THR A C 1
ATOM 734 O O . THR A 1 91 ? -20.137 2.408 9.095 1.00 95.12 91 THR A O 1
ATOM 737 N N . ASN A 1 92 ? -19.272 3.632 7.430 1.00 94.94 92 ASN A N 1
ATOM 738 C CA . ASN A 1 92 ? -19.650 2.719 6.349 1.00 94.94 92 ASN A CA 1
ATOM 739 C C . ASN A 1 92 ? -18.488 1.912 5.755 1.00 94.94 92 ASN A C 1
ATOM 741 O O . ASN A 1 92 ? -18.722 1.092 4.876 1.00 94.94 92 ASN A O 1
ATOM 745 N N . TYR A 1 93 ? -17.246 2.134 6.191 1.00 96.12 93 TYR A N 1
ATOM 746 C CA . TYR A 1 93 ? -16.121 1.340 5.696 1.00 96.12 93 TYR A CA 1
ATOM 747 C C . TYR A 1 93 ? -16.069 -0.030 6.374 1.00 96.12 93 TYR A C 1
ATOM 749 O O . TYR A 1 93 ? -16.179 -0.136 7.593 1.00 96.12 93 TYR A O 1
ATOM 757 N N . ASP A 1 94 ? -15.864 -1.065 5.569 1.00 95.25 94 ASP A N 1
ATOM 758 C CA . ASP A 1 94 ? -15.838 -2.480 5.962 1.00 95.25 94 ASP A CA 1
ATOM 759 C C . ASP A 1 94 ? -14.743 -3.280 5.226 1.00 95.25 94 ASP A C 1
ATOM 761 O O . ASP A 1 94 ? -14.500 -4.455 5.517 1.00 95.25 94 ASP A O 1
ATOM 765 N N . GLN A 1 95 ? -14.029 -2.640 4.293 1.00 95.19 95 GLN A N 1
ATOM 766 C CA . GLN A 1 95 ? -12.983 -3.256 3.492 1.00 95.19 95 GLN A CA 1
ATOM 767 C C . GLN A 1 95 ? -11.665 -2.482 3.581 1.00 95.19 95 GLN A C 1
ATOM 769 O O . GLN A 1 95 ? -11.616 -1.264 3.413 1.00 95.19 95 GLN A O 1
ATOM 774 N N . ILE A 1 96 ? -10.572 -3.229 3.771 1.00 97.12 96 ILE A N 1
ATOM 775 C CA . ILE A 1 96 ? -9.198 -2.736 3.648 1.00 97.12 96 ILE A CA 1
ATOM 776 C C . ILE A 1 96 ? -8.601 -3.294 2.357 1.00 97.12 96 ILE A C 1
ATOM 778 O O . ILE A 1 96 ? -8.549 -4.510 2.166 1.00 97.12 96 ILE A O 1
ATOM 782 N N . VAL A 1 97 ? -8.115 -2.415 1.484 1.00 97.25 97 VAL A N 1
ATOM 783 C CA . VAL A 1 97 ? -7.346 -2.787 0.292 1.00 97.25 97 VAL A CA 1
ATOM 784 C C . VAL A 1 97 ? -5.881 -2.452 0.521 1.00 97.25 97 VAL A C 1
ATOM 786 O O . VAL A 1 97 ? -5.537 -1.310 0.820 1.00 97.25 97 VAL A O 1
ATOM 789 N N . ILE A 1 98 ? -5.020 -3.450 0.336 1.00 97.88 98 ILE A N 1
ATOM 790 C CA . ILE A 1 98 ? -3.564 -3.308 0.361 1.00 97.88 98 ILE A CA 1
ATOM 791 C C . ILE A 1 98 ? -3.070 -3.411 -1.081 1.00 97.88 98 ILE A C 1
ATOM 793 O O . ILE A 1 98 ? -3.202 -4.461 -1.709 1.00 97.88 98 ILE A O 1
ATOM 797 N N . GLN A 1 99 ? -2.518 -2.325 -1.617 1.00 97.69 99 GLN A N 1
ATOM 798 C CA . GLN A 1 99 ? -2.057 -2.258 -3.003 1.00 97.69 99 GLN A CA 1
ATOM 799 C C . GLN A 1 99 ? -0.578 -1.881 -3.055 1.00 97.69 99 GLN A C 1
ATOM 801 O O . GLN A 1 99 ? -0.178 -0.797 -2.634 1.00 97.69 99 GLN A O 1
ATOM 806 N N . PHE A 1 100 ? 0.231 -2.779 -3.609 1.00 98.19 100 PHE A N 1
ATOM 807 C CA . PHE A 1 100 ? 1.644 -2.539 -3.875 1.00 98.19 100 PHE A CA 1
ATOM 808 C C . PHE A 1 100 ? 1.851 -1.989 -5.280 1.00 98.19 100 PHE A C 1
ATOM 810 O O . PHE A 1 100 ? 1.053 -2.238 -6.179 1.00 98.19 100 PHE A O 1
ATOM 817 N N . GLY A 1 101 ? 2.971 -1.303 -5.480 1.00 97.19 101 GLY A N 1
ATOM 818 C CA . GLY A 1 101 ? 3.544 -1.142 -6.811 1.00 97.19 101 GLY A CA 1
ATOM 819 C C . GLY A 1 101 ? 3.118 0.102 -7.578 1.00 97.19 101 GLY A C 1
ATOM 820 O O . GLY A 1 101 ? 3.851 0.452 -8.488 1.00 97.19 101 GLY A O 1
ATOM 821 N N . GLN A 1 102 ? 2.073 0.825 -7.153 1.00 95.44 102 GLN A N 1
ATOM 822 C CA . GLN A 1 102 ? 1.305 1.819 -7.934 1.00 95.44 102 GLN A CA 1
ATOM 823 C C . GLN A 1 102 ? 0.126 1.181 -8.681 1.00 95.44 102 GLN A C 1
ATOM 825 O O . GLN A 1 102 ? 0.140 0.029 -9.086 1.00 95.44 102 GLN A O 1
ATOM 830 N N . GLU A 1 103 ? -0.947 1.944 -8.840 1.00 94.88 103 GLU A N 1
ATOM 831 C CA . GLU A 1 103 ? -2.146 1.489 -9.528 1.00 94.88 103 GLU A CA 1
ATOM 832 C C . GLU A 1 103 ? -2.054 1.677 -11.051 1.00 94.88 103 GLU A C 1
ATOM 834 O O . GLU A 1 103 ? -1.594 2.723 -11.520 1.00 94.88 103 GLU A O 1
ATOM 839 N N . GLY A 1 104 ? -2.534 0.676 -11.799 1.00 95.94 104 GLY A N 1
ATOM 840 C CA . GLY A 1 104 ? -2.813 0.761 -13.236 1.00 95.94 104 GLY A CA 1
ATOM 841 C C . GLY A 1 104 ? -1.614 0.603 -14.179 1.00 95.94 104 GLY A C 1
ATOM 842 O O . GLY A 1 104 ? -1.765 0.844 -15.372 1.00 95.94 104 GLY A O 1
ATOM 843 N N . HIS A 1 105 ? -0.438 0.197 -13.688 1.00 97.12 105 HIS A N 1
ATOM 844 C CA . HIS A 1 105 ? 0.682 -0.230 -14.540 1.00 97.12 105 HIS A CA 1
ATOM 845 C C . HIS A 1 105 ? 0.646 -1.746 -14.791 1.00 97.12 105 HIS A C 1
ATOM 847 O O . HIS A 1 105 ? 0.059 -2.495 -14.011 1.00 97.12 105 HIS A O 1
ATOM 853 N N . TYR A 1 106 ? 1.349 -2.224 -15.822 1.00 97.12 106 TYR A N 1
ATOM 854 C CA . TYR A 1 106 ? 1.421 -3.666 -16.133 1.00 97.12 106 TYR A CA 1
ATOM 855 C C . TYR A 1 106 ? 2.709 -4.352 -15.651 1.00 97.12 106 TYR A C 1
ATOM 857 O O . TYR A 1 106 ? 2.909 -5.544 -15.878 1.00 97.12 106 TYR A O 1
ATOM 865 N N . GLY A 1 107 ? 3.595 -3.605 -14.985 1.00 96.56 107 GLY A N 1
ATOM 866 C CA . GLY A 1 107 ? 4.858 -4.128 -14.462 1.00 96.56 107 GLY A CA 1
ATOM 867 C C . GLY A 1 107 ? 4.685 -5.132 -13.317 1.00 96.56 107 GLY A C 1
ATOM 868 O O . GLY A 1 107 ? 3.909 -4.861 -12.400 1.00 96.56 107 GLY A O 1
ATOM 869 N N . PRO A 1 108 ? 5.405 -6.267 -13.325 1.00 97.06 108 PRO A N 1
ATOM 870 C CA . PRO A 1 108 ? 5.400 -7.214 -12.217 1.00 97.06 108 PRO A CA 1
ATOM 871 C C . PRO A 1 108 ? 6.355 -6.772 -11.099 1.00 97.06 108 PRO A C 1
ATOM 873 O O . PRO A 1 108 ? 7.377 -6.141 -11.354 1.00 97.06 108 PRO A O 1
ATOM 876 N N . GLY A 1 109 ? 6.069 -7.180 -9.864 1.00 96.88 109 GLY A N 1
ATOM 877 C CA . GLY A 1 109 ? 6.961 -6.985 -8.723 1.00 96.88 109 GLY A CA 1
ATOM 878 C C . GLY A 1 109 ? 6.711 -8.020 -7.633 1.00 96.88 109 GLY A C 1
ATOM 879 O O . GLY A 1 109 ? 5.611 -8.563 -7.523 1.00 96.88 109 GLY A O 1
ATOM 880 N N . ILE A 1 110 ? 7.737 -8.301 -6.832 1.00 98.38 110 ILE A N 1
ATOM 881 C CA . ILE A 1 110 ? 7.635 -9.145 -5.639 1.00 98.38 110 ILE A CA 1
ATOM 882 C C . ILE A 1 110 ? 7.695 -8.244 -4.412 1.00 98.38 110 ILE A C 1
ATOM 884 O O . ILE A 1 110 ? 8.633 -7.470 -4.250 1.00 98.38 110 ILE A O 1
ATOM 888 N N . PHE A 1 111 ? 6.709 -8.361 -3.532 1.00 98.50 111 PHE A N 1
ATOM 889 C CA . PHE A 1 111 ? 6.616 -7.586 -2.301 1.00 98.50 111 PHE A CA 1
ATOM 890 C C . PHE A 1 111 ? 6.276 -8.512 -1.142 1.00 98.50 111 PHE A C 1
ATOM 892 O O . PHE A 1 111 ? 5.630 -9.542 -1.336 1.00 98.50 111 PHE A O 1
ATOM 899 N N . TYR A 1 112 ? 6.684 -8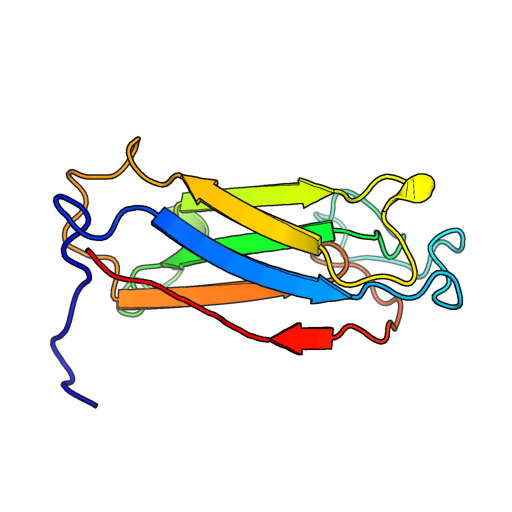.125 0.060 1.00 98.56 112 TYR A N 1
ATOM 900 C CA . TYR A 1 112 ? 6.379 -8.860 1.278 1.00 98.56 112 TYR A CA 1
ATOM 901 C C . TYR A 1 112 ? 5.735 -7.922 2.288 1.00 98.56 112 TYR A C 1
ATOM 903 O O . TYR A 1 112 ? 6.104 -6.748 2.383 1.00 98.56 112 TYR A O 1
ATOM 911 N N . PHE A 1 113 ? 4.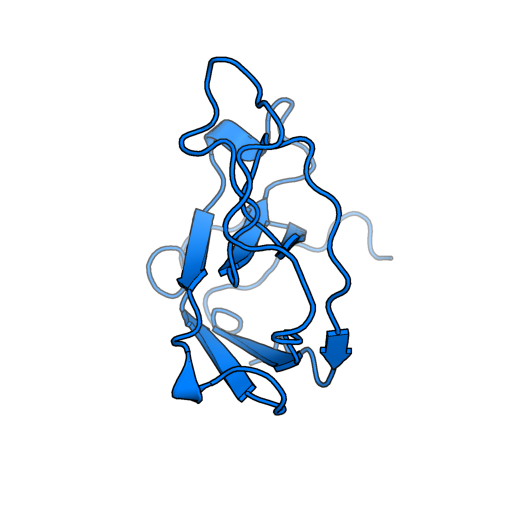800 -8.461 3.061 1.00 98.44 113 PHE A N 1
ATOM 912 C CA . PHE A 1 113 ? 4.222 -7.782 4.207 1.00 98.44 113 PHE A CA 1
ATOM 913 C C . PHE A 1 113 ? 4.039 -8.759 5.361 1.00 98.44 113 PHE A C 1
ATOM 915 O O . PHE A 1 113 ? 3.886 -9.959 5.135 1.00 98.44 113 PHE A O 1
ATOM 922 N N . ASP A 1 114 ? 4.078 -8.229 6.576 1.00 98.50 114 ASP A N 1
ATOM 923 C CA . ASP A 1 114 ? 3.845 -8.968 7.811 1.00 98.50 114 ASP A CA 1
ATOM 924 C C . ASP A 1 114 ? 3.380 -8.009 8.920 1.00 98.50 114 ASP A C 1
ATOM 926 O O . ASP A 1 114 ? 3.364 -6.788 8.726 1.00 98.50 114 ASP A O 1
ATOM 930 N N . ASP A 1 115 ? 3.005 -8.552 10.079 1.00 97.81 115 ASP A N 1
ATOM 931 C CA . ASP A 1 115 ? 2.617 -7.796 11.278 1.00 97.81 115 ASP A CA 1
ATOM 932 C C . ASP A 1 115 ? 1.544 -6.724 10.997 1.00 97.81 115 ASP A C 1
ATOM 934 O O . ASP A 1 115 ? 1.599 -5.596 11.493 1.00 97.81 115 ASP A O 1
ATOM 938 N N . PHE A 1 116 ? 0.556 -7.066 10.163 1.00 97.50 116 PHE A N 1
ATOM 939 C CA . PHE A 1 116 ? -0.575 -6.185 9.895 1.00 97.50 116 PHE A CA 1
ATOM 940 C C . PHE A 1 116 ? -1.438 -6.046 11.151 1.00 97.50 116 PHE A C 1
ATOM 942 O O . PHE A 1 116 ? -1.965 -7.031 11.673 1.00 97.50 116 PHE A O 1
ATOM 949 N N . THR A 1 117 ? -1.628 -4.811 11.602 1.00 96.56 117 THR A N 1
ATOM 950 C CA . THR A 1 117 ? -2.496 -4.484 12.730 1.00 96.56 117 THR A CA 1
ATOM 951 C C . THR A 1 117 ? -3.456 -3.366 12.360 1.00 96.56 117 THR A C 1
ATOM 953 O O . THR A 1 117 ? -3.085 -2.351 11.766 1.00 96.56 117 THR A O 1
ATOM 956 N N . PHE A 1 118 ? -4.709 -3.590 12.729 1.00 94.38 118 PHE A N 1
ATOM 957 C CA . PHE A 1 118 ? -5.795 -2.633 12.656 1.00 94.38 118 PHE A CA 1
ATOM 958 C C . PHE A 1 118 ? -6.612 -2.815 13.929 1.00 94.38 118 PHE A C 1
ATOM 960 O O . PHE A 1 118 ? -7.431 -3.728 14.035 1.00 94.38 118 PHE A O 1
ATOM 967 N N . SER A 1 119 ? -6.265 -2.043 14.948 1.00 79.31 119 SER A N 1
ATOM 968 C CA . SER A 1 119 ? -6.820 -2.181 16.289 1.00 79.31 119 SER A CA 1
ATOM 969 C C . SER A 1 119 ? -6.957 -0.818 16.950 1.00 79.31 119 SER A C 1
ATOM 971 O O . SER A 1 119 ? -6.422 0.175 16.452 1.00 79.31 119 SER A O 1
ATOM 973 N N . GLU A 1 120 ? -7.668 -0.818 18.076 1.00 61.94 120 GLU A N 1
ATOM 974 C CA . GLU A 1 120 ? -7.637 0.258 19.073 1.00 61.94 120 GLU A CA 1
ATOM 975 C C . GLU A 1 120 ? -6.225 0.459 19.652 1.00 61.94 120 GLU A C 1
ATOM 977 O O . GLU A 1 120 ? -5.414 -0.505 19.592 1.00 61.94 120 GLU A O 1
#

Radius of gyration: 15.42 Å; chains: 1; bounding box: 40×26×39 Å

pLDDT: mean 95.1, std 7.52, range [52.81, 98.75]

Sequence (120 aa):
LAPDYTFDLTTQNKIRVKVLMPSFNDYTTDNGKEDWAPSAKLLPKLAIKLYDSSHPGPWNDGKVIEKVLTADQLDKWIELEFDFSEVADRTNYDQIVIQFGQEGHYGPGIFYFDDFTFSE

Secondary structure (DSSP, 8-state):
--TT----TTT--EEEEEEE--TTS--SS---B-TT-S-SS--SEEEEEEE-TTSSSGGGT-EEEEEE--GGGTTSEEEEEEE-GGGTT-----EEEEEES-SSB------EEEEEEE--

Foldseek 3Di:
DPPPDWDQLLWQFKKKKKKAFAPPFFQDDQQDFDPPFPGSGFFQKKKKKFFQPPDPCRVVVIDIDMDGDDPVRHPDIDMDMDGRNVCSVDGRTDDIDIDHGGPTHPGDGDMDMDPIDGGD